Protein AF-A0A529ZG93-F1 (afdb_monomer_lite)

Foldseek 3Di:
DVVVVLLVVLQVQLLVQLVVCLVVQLVVQCVVDVDSLVSSLVSSLVSSVVSSVVSLVVSVVVVCVVDPDDDDSPVVVVVSVVVSVVVSVVVVVVSVVD

Radius of gyration: 15.37 Å; chains: 1; bounding box: 33×25×41 Å

Secondary structure (DSSP, 8-state):
-HHHHHHHHHHHHHHHHHHHHHHHHHHHHGGG-S-HHHHHHHHHHHHHHHHHHHHHHHHHHHHHHHS-----SHHHHHHHHHHHHHHHHHHHHHHH--

pLDDT: mean 71.8, std 12.77, range [45.31, 91.62]

Structure (mmCIF, N/CA/C/O backbone):
data_AF-A0A529ZG93-F1
#
_entry.id   AF-A0A529ZG93-F1
#
loop_
_atom_site.group_PDB
_atom_site.id
_atom_site.type_symbol
_atom_site.label_atom_id
_atom_site.label_alt_id
_atom_site.label_comp_id
_atom_site.label_asym_id
_atom_site.label_entity_id
_atom_site.label_seq_id
_atom_site.pdbx_PDB_ins_code
_atom_site.Cartn_x
_atom_site.Cartn_y
_atom_site.Cartn_z
_atom_site.occupancy
_atom_site.B_iso_or_equiv
_atom_site.auth_seq_id
_atom_site.auth_comp_id
_atom_site.auth_asym_id
_atom_site.auth_atom_id
_atom_site.pdbx_PDB_model_num
ATOM 1 N N . PHE A 1 1 ? 9.479 -11.034 -18.225 1.00 46.84 1 PHE A N 1
ATOM 2 C CA . PHE A 1 1 ? 10.316 -11.383 -17.064 1.00 46.84 1 PHE A CA 1
ATOM 3 C C . PHE A 1 1 ? 10.618 -10.191 -16.149 1.00 46.84 1 PHE A C 1
ATOM 5 O O . PHE A 1 1 ? 10.018 -10.132 -15.088 1.00 46.84 1 PHE A O 1
ATOM 12 N N . SER A 1 2 ? 11.417 -9.181 -16.537 1.00 52.88 2 SER A N 1
ATOM 13 C CA . SER A 1 2 ? 11.790 -8.068 -15.624 1.00 52.88 2 SER A CA 1
ATOM 14 C C . SER A 1 2 ? 10.601 -7.296 -15.028 1.00 52.88 2 SER A C 1
ATOM 16 O O . SER A 1 2 ? 10.631 -6.900 -13.870 1.00 52.88 2 SER A O 1
ATOM 18 N N . ARG A 1 3 ? 9.513 -7.129 -15.792 1.00 55.00 3 ARG A N 1
ATOM 19 C CA . ARG A 1 3 ? 8.303 -6.408 -15.345 1.00 55.00 3 ARG A CA 1
ATOM 20 C C . ARG A 1 3 ? 7.433 -7.199 -14.359 1.00 55.00 3 ARG A C 1
ATOM 22 O O . ARG A 1 3 ? 6.748 -6.601 -13.543 1.00 55.00 3 ARG A O 1
ATOM 29 N N . GLU A 1 4 ? 7.478 -8.524 -14.427 1.00 58.47 4 GLU A N 1
ATOM 30 C CA . GLU A 1 4 ? 6.769 -9.418 -13.501 1.00 58.47 4 GLU A CA 1
ATOM 31 C C . GLU A 1 4 ? 7.454 -9.411 -12.137 1.00 58.47 4 GLU A C 1
ATOM 33 O O . GLU A 1 4 ? 6.806 -9.229 -11.112 1.00 58.47 4 GLU A O 1
ATOM 38 N N . VAL A 1 5 ? 8.788 -9.474 -12.145 1.00 66.31 5 VAL A N 1
ATOM 39 C CA . VAL A 1 5 ? 9.611 -9.357 -10.937 1.00 66.31 5 VAL A CA 1
ATOM 40 C C . VAL A 1 5 ? 9.392 -8.003 -10.252 1.00 66.31 5 VAL A C 1
ATOM 42 O O . VAL A 1 5 ? 9.170 -7.971 -9.046 1.00 66.31 5 VAL A O 1
ATOM 45 N N . LEU A 1 6 ? 9.344 -6.894 -11.004 1.00 67.31 6 LEU A N 1
ATOM 46 C CA . LEU A 1 6 ? 9.007 -5.566 -10.460 1.00 67.31 6 LEU A CA 1
ATOM 47 C C . LEU A 1 6 ? 7.638 -5.542 -9.751 1.00 67.31 6 LEU A C 1
ATOM 49 O O . LEU A 1 6 ? 7.488 -4.938 -8.687 1.00 67.31 6 LEU A O 1
ATOM 53 N N . SER A 1 7 ? 6.633 -6.200 -10.334 1.00 67.12 7 SER A N 1
ATOM 54 C CA . SER A 1 7 ? 5.291 -6.273 -9.746 1.00 67.12 7 SER A CA 1
ATOM 55 C C . SER A 1 7 ? 5.276 -7.087 -8.451 1.00 67.12 7 SER A C 1
ATOM 57 O O . SER A 1 7 ? 4.594 -6.715 -7.503 1.00 67.12 7 SER A O 1
ATOM 59 N N . VAL A 1 8 ? 6.034 -8.181 -8.381 1.00 71.50 8 VAL A N 1
ATOM 60 C CA . VAL A 1 8 ? 6.136 -9.003 -7.165 1.00 71.50 8 VAL A CA 1
ATOM 61 C C . VAL A 1 8 ? 6.901 -8.262 -6.063 1.00 71.50 8 VAL A C 1
ATOM 63 O O . VAL A 1 8 ? 6.492 -8.279 -4.904 1.00 71.50 8 VAL A O 1
ATOM 66 N N . VAL A 1 9 ? 7.974 -7.552 -6.420 1.00 74.38 9 VAL A N 1
ATOM 67 C CA . VAL A 1 9 ? 8.779 -6.763 -5.472 1.00 74.38 9 VAL A CA 1
ATOM 68 C C . VAL A 1 9 ? 7.976 -5.601 -4.888 1.00 74.38 9 VAL A C 1
ATOM 70 O O . VAL A 1 9 ? 8.007 -5.390 -3.677 1.00 74.38 9 VAL A O 1
ATOM 73 N N . SER A 1 10 ? 7.218 -4.876 -5.715 1.00 72.00 10 SER A N 1
ATOM 74 C CA . SER A 1 10 ? 6.356 -3.786 -5.234 1.00 72.00 10 SER A CA 1
ATOM 75 C C . SER A 1 10 ? 5.276 -4.278 -4.268 1.00 72.00 10 SER A C 1
ATOM 77 O O . SER A 1 10 ? 5.010 -3.629 -3.257 1.00 72.00 10 SER A O 1
ATOM 79 N N . TRP A 1 11 ? 4.732 -5.468 -4.516 1.00 73.94 11 TRP A N 1
ATOM 80 C CA . TRP A 1 11 ? 3.812 -6.147 -3.608 1.00 73.94 11 TRP A CA 1
ATOM 81 C C . TRP A 1 11 ? 4.435 -6.524 -2.271 1.00 73.94 11 TRP A C 1
ATOM 83 O O . TRP A 1 11 ? 3.857 -6.238 -1.223 1.00 73.94 11 TRP A O 1
ATOM 93 N N . ALA A 1 12 ? 5.615 -7.145 -2.295 1.00 76.94 12 ALA A N 1
ATOM 94 C CA . ALA A 1 12 ? 6.330 -7.514 -1.079 1.00 76.94 12 AL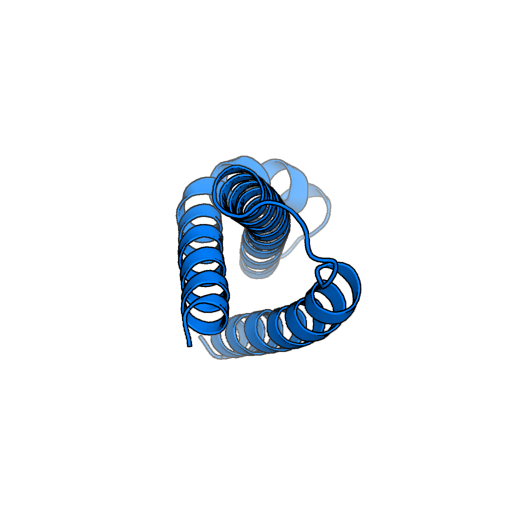A A CA 1
ATOM 95 C C . ALA A 1 12 ? 6.674 -6.274 -0.237 1.00 76.94 12 ALA A C 1
ATOM 97 O O . ALA A 1 12 ? 6.472 -6.272 0.977 1.00 76.94 12 ALA A O 1
ATOM 98 N N . ALA A 1 13 ? 7.116 -5.191 -0.884 1.00 80.44 13 ALA A N 1
ATOM 99 C CA . ALA A 1 13 ? 7.403 -3.922 -0.223 1.00 80.44 13 ALA A CA 1
ATOM 100 C C . ALA A 1 13 ? 6.146 -3.289 0.399 1.00 80.44 13 ALA A C 1
ATOM 102 O O . ALA A 1 13 ? 6.188 -2.828 1.540 1.00 80.44 13 ALA A O 1
ATOM 103 N N . ALA A 1 14 ? 5.014 -3.309 -0.309 1.00 77.75 14 ALA A N 1
ATOM 104 C CA . ALA A 1 14 ? 3.748 -2.795 0.206 1.00 77.75 14 ALA A CA 1
ATOM 105 C C . ALA A 1 14 ? 3.203 -3.623 1.377 1.00 77.75 14 ALA A C 1
ATOM 107 O O . ALA A 1 14 ? 2.718 -3.058 2.354 1.00 77.75 14 ALA A O 1
ATOM 108 N N . ALA A 1 15 ? 3.318 -4.953 1.315 1.00 76.62 15 ALA A N 1
ATOM 109 C CA . ALA A 1 15 ? 2.929 -5.843 2.406 1.00 76.62 15 ALA A CA 1
ATOM 110 C C . ALA A 1 15 ? 3.794 -5.620 3.656 1.00 76.62 15 ALA A C 1
ATOM 112 O O . ALA A 1 15 ? 3.267 -5.535 4.764 1.00 76.62 15 ALA A O 1
ATOM 113 N N . ALA A 1 16 ? 5.108 -5.448 3.481 1.00 78.38 16 ALA A N 1
ATOM 114 C CA . ALA A 1 16 ? 6.002 -5.080 4.575 1.00 78.38 16 ALA A CA 1
ATOM 115 C C . ALA A 1 16 ? 5.603 -3.727 5.183 1.00 78.38 16 ALA A C 1
ATOM 117 O O . ALA A 1 16 ? 5.463 -3.614 6.399 1.00 78.38 16 ALA A O 1
ATOM 118 N N . ALA A 1 17 ? 5.339 -2.717 4.350 1.00 81.62 17 ALA A N 1
ATOM 119 C CA . ALA A 1 17 ? 4.872 -1.419 4.824 1.00 81.62 17 ALA A CA 1
ATOM 120 C C . ALA A 1 17 ? 3.547 -1.535 5.599 1.00 81.62 17 ALA A C 1
ATOM 122 O O . ALA A 1 17 ? 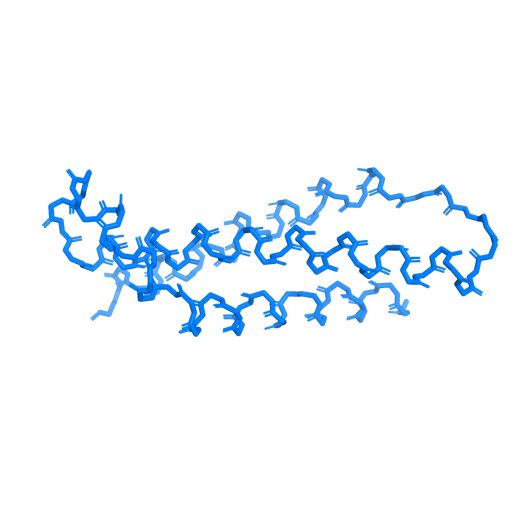3.433 -0.983 6.688 1.00 81.62 17 ALA A O 1
ATOM 123 N N . ALA A 1 18 ? 2.580 -2.312 5.111 1.00 78.94 18 ALA A N 1
ATOM 124 C CA . ALA A 1 18 ? 1.335 -2.591 5.827 1.00 78.94 18 ALA A CA 1
ATOM 125 C C . ALA A 1 18 ? 1.591 -3.182 7.219 1.00 78.94 18 ALA A C 1
ATOM 127 O O . ALA A 1 18 ? 1.051 -2.693 8.211 1.00 78.94 18 ALA A O 1
ATOM 128 N N . PHE A 1 19 ? 2.472 -4.178 7.308 1.00 78.19 19 PHE A N 1
ATOM 129 C CA . PHE A 1 19 ? 2.821 -4.829 8.567 1.00 78.19 19 PHE A CA 1
ATOM 130 C C . PHE A 1 19 ? 3.512 -3.887 9.568 1.00 78.19 19 PHE A C 1
ATOM 132 O O . PHE A 1 19 ? 3.262 -3.978 10.769 1.00 78.19 19 PHE A O 1
ATOM 139 N N . PHE A 1 20 ? 4.346 -2.956 9.099 1.00 81.69 20 PHE A N 1
ATOM 140 C CA . PHE A 1 20 ? 5.045 -2.012 9.978 1.00 81.69 20 PHE A CA 1
ATOM 141 C C . PHE A 1 20 ? 4.217 -0.770 10.336 1.00 81.69 20 PHE A C 1
ATOM 143 O O . PHE A 1 20 ? 4.322 -0.273 11.457 1.00 81.69 20 PHE A O 1
ATOM 150 N N . PHE A 1 21 ? 3.381 -0.273 9.422 1.00 84.81 21 PHE A N 1
ATOM 151 C CA . PHE A 1 21 ? 2.709 1.023 9.557 1.00 84.81 21 PHE A CA 1
ATOM 152 C C . PHE A 1 21 ? 1.204 0.936 9.869 1.00 84.81 21 PHE A C 1
ATOM 154 O O . PHE A 1 21 ? 0.571 1.981 10.015 1.00 84.81 21 PHE A O 1
ATOM 161 N N . TYR A 1 22 ? 0.610 -0.255 10.054 1.00 82.44 22 TYR A N 1
ATOM 162 C CA . TYR A 1 22 ? -0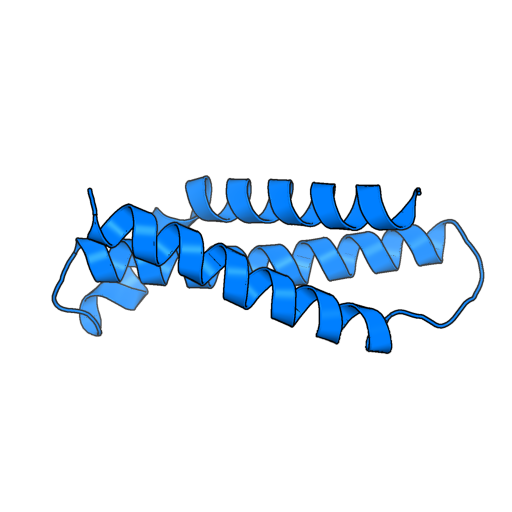.810 -0.349 10.448 1.00 82.44 22 TYR A CA 1
ATOM 163 C C . TYR A 1 22 ? -1.098 0.273 11.824 1.00 82.44 22 TYR A C 1
ATOM 165 O O . TYR A 1 22 ? -2.155 0.871 12.009 1.00 82.44 22 TYR A O 1
ATOM 173 N N . LYS A 1 23 ? -0.172 0.165 12.791 1.00 84.62 23 LYS A N 1
ATOM 174 C CA . LYS A 1 23 ? -0.379 0.659 14.167 1.00 84.62 23 LYS A CA 1
ATOM 175 C C . LYS A 1 23 ?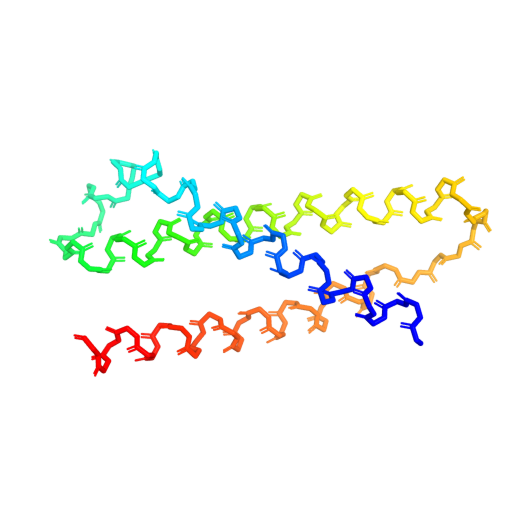 -0.594 2.178 14.232 1.00 84.62 23 LYS A C 1
ATOM 177 O O . LYS A 1 23 ? -1.532 2.585 14.906 1.00 84.62 23 LYS A O 1
ATOM 182 N N . PRO A 1 24 ? 0.199 3.016 13.535 1.00 90.62 24 PRO A N 1
ATOM 183 C CA . PRO A 1 24 ? -0.091 4.445 13.405 1.00 90.62 24 PRO A CA 1
ATOM 184 C C . PRO A 1 24 ? -1.442 4.779 12.764 1.00 90.62 24 PRO A C 1
ATOM 186 O O . PRO A 1 24 ? -1.990 5.836 13.053 1.00 90.62 24 PRO A O 1
ATOM 189 N N . VAL A 1 25 ? -1.967 3.916 11.886 1.00 87.69 25 VAL A N 1
ATOM 190 C CA . VAL A 1 25 ? -3.245 4.145 11.186 1.00 87.69 25 VAL A CA 1
ATOM 191 C C . VAL A 1 25 ? -4.448 3.693 12.022 1.00 87.69 25 VAL A C 1
ATOM 193 O O . VAL A 1 25 ? -5.524 4.275 11.908 1.00 87.69 25 VAL A O 1
ATOM 196 N N . LEU A 1 26 ? -4.250 2.736 12.930 1.00 88.38 26 LEU A N 1
ATOM 197 C CA . LEU A 1 26 ? -5.291 2.166 13.787 1.00 88.38 26 LEU A CA 1
ATOM 198 C C . LEU A 1 26 ? -6.154 3.193 14.549 1.00 88.38 26 LEU A C 1
ATOM 200 O O . LEU A 1 26 ? -7.377 3.062 14.487 1.00 88.38 26 LEU A O 1
ATOM 204 N N . PRO A 1 27 ? -5.599 4.246 15.187 1.00 91.62 27 PRO A N 1
ATOM 205 C CA . PRO A 1 27 ? -6.392 5.240 15.917 1.00 91.62 27 PRO A CA 1
ATOM 206 C C . PRO A 1 27 ? -7.308 6.075 15.019 1.00 91.62 27 PRO A C 1
ATOM 208 O O . PRO A 1 27 ? -8.279 6.649 15.498 1.00 91.62 27 PRO A O 1
ATOM 211 N N . TYR A 1 28 ? -7.009 6.157 13.720 1.00 90.19 28 TYR A N 1
ATOM 212 C CA . TYR A 1 28 ? -7.850 6.859 12.752 1.00 90.19 28 TYR A CA 1
ATOM 213 C C . TYR A 1 28 ? -9.003 5.988 12.250 1.00 90.19 28 TYR A C 1
ATOM 215 O O . TYR A 1 28 ? -9.975 6.517 11.722 1.00 90.19 28 TYR A O 1
ATOM 223 N N . VAL A 1 29 ? -8.903 4.665 12.407 1.00 87.69 29 VAL A N 1
ATOM 224 C CA . VAL A 1 29 ? -9.895 3.692 11.926 1.00 87.69 29 VAL A CA 1
ATOM 225 C C . VAL A 1 29 ? -10.792 3.189 13.056 1.00 87.69 29 VAL A C 1
ATOM 227 O O . VAL A 1 29 ? -11.987 3.018 12.835 1.00 87.69 29 VAL A O 1
ATOM 230 N N . GLN A 1 30 ? -10.251 3.009 14.266 1.00 88.56 30 GLN A N 1
ATOM 231 C CA . GLN A 1 30 ? -11.006 2.591 15.456 1.00 88.56 30 GLN A CA 1
ATOM 232 C C . GLN A 1 30 ? -12.292 3.399 15.719 1.00 88.56 30 GLN A C 1
ATOM 234 O O . GLN A 1 30 ? -13.290 2.780 16.068 1.00 88.56 30 GLN A O 1
ATOM 239 N N . PRO A 1 31 ? -12.348 4.729 15.502 1.00 91.44 31 PRO A N 1
ATOM 240 C CA . PRO A 1 31 ? -13.583 5.493 15.702 1.00 91.44 31 PRO A CA 1
ATOM 241 C C . PRO A 1 31 ? -14.729 5.118 14.751 1.00 91.44 31 PRO A C 1
ATOM 243 O O . PRO A 1 31 ? -15.873 5.477 15.010 1.00 91.44 31 PRO A O 1
ATOM 246 N N . TYR A 1 32 ? -14.429 4.439 13.640 1.00 89.75 32 TYR A N 1
ATOM 247 C CA . TYR A 1 32 ? -15.404 4.050 12.618 1.00 89.75 32 TYR A CA 1
ATOM 248 C C . TYR A 1 32 ? -15.716 2.548 12.627 1.00 89.75 32 TYR A C 1
ATOM 250 O O . TYR A 1 32 ? -16.616 2.113 11.908 1.00 89.75 32 TYR A O 1
ATOM 258 N N . ILE A 1 33 ? -14.957 1.745 13.382 1.00 89.00 33 ILE A N 1
ATOM 259 C CA . ILE A 1 33 ? -15.067 0.284 13.408 1.00 89.00 33 ILE A CA 1
ATOM 260 C C . ILE A 1 33 ? -14.967 -0.204 14.856 1.00 89.00 33 ILE A C 1
ATOM 262 O O . ILE A 1 33 ? -13.879 -0.241 15.423 1.00 89.00 33 ILE A O 1
ATOM 266 N N . ASP A 1 34 ? -16.090 -0.670 15.408 1.00 86.56 34 ASP A N 1
ATOM 267 C CA . ASP A 1 34 ? -16.185 -1.131 16.804 1.00 86.56 34 ASP A CA 1
ATOM 268 C C . ASP A 1 34 ? -15.385 -2.412 17.097 1.00 86.56 34 ASP A C 1
ATOM 270 O O . ASP A 1 34 ? -15.061 -2.712 18.244 1.00 86.56 34 ASP A O 1
ATOM 274 N N . ASN A 1 35 ? -15.085 -3.212 16.071 1.00 85.75 35 ASN A N 1
ATOM 275 C CA . ASN A 1 35 ? -14.358 -4.467 16.232 1.00 85.75 35 ASN A CA 1
ATOM 276 C C . ASN A 1 35 ? -12.857 -4.262 16.005 1.00 85.75 35 ASN A C 1
ATOM 278 O O . ASN A 1 35 ? -12.428 -4.032 14.874 1.00 85.75 35 ASN A O 1
ATOM 282 N N . ASP A 1 36 ? -12.055 -4.461 17.052 1.00 85.00 36 ASP A N 1
ATOM 283 C CA . ASP A 1 36 ? -10.598 -4.291 17.014 1.00 85.00 36 ASP A CA 1
ATOM 284 C C . ASP A 1 36 ? -9.898 -5.125 15.932 1.00 85.00 36 ASP A C 1
ATOM 286 O O . ASP A 1 36 ? -8.980 -4.636 15.267 1.00 85.00 36 ASP A O 1
ATOM 290 N N . LYS A 1 37 ? -10.339 -6.370 15.692 1.00 83.12 37 LYS A N 1
ATOM 291 C CA . LYS A 1 37 ? -9.766 -7.210 14.626 1.00 83.12 37 LYS A CA 1
ATOM 292 C C . LYS A 1 37 ? -10.048 -6.606 13.248 1.00 83.12 37 LYS A C 1
ATOM 294 O O . LYS A 1 37 ? -9.162 -6.572 12.393 1.00 83.12 37 LYS A O 1
ATOM 299 N N . ILE A 1 38 ? -11.268 -6.108 13.039 1.00 82.69 38 ILE A N 1
ATOM 300 C CA . ILE A 1 38 ? -11.679 -5.492 11.771 1.00 82.69 38 ILE A CA 1
ATOM 301 C C . ILE A 1 38 ? -10.981 -4.138 11.590 1.00 82.69 38 ILE A C 1
ATOM 303 O O . ILE A 1 38 ? -10.490 -3.854 10.499 1.00 82.69 38 ILE A O 1
ATOM 307 N N . ALA A 1 39 ? -10.852 -3.335 12.649 1.00 86.75 39 ALA A N 1
ATOM 308 C CA . ALA A 1 39 ? -10.143 -2.059 12.627 1.00 86.75 39 ALA A CA 1
ATOM 309 C C . ALA A 1 39 ? -8.658 -2.248 12.282 1.00 86.75 39 ALA A C 1
ATOM 311 O O . ALA A 1 39 ? -8.104 -1.505 11.467 1.00 86.75 39 ALA A O 1
ATOM 312 N N . MET A 1 40 ? -8.025 -3.289 12.832 1.00 85.38 40 MET A N 1
ATOM 313 C CA . MET A 1 40 ? -6.654 -3.672 12.499 1.00 85.38 40 MET A CA 1
ATOM 314 C C . MET A 1 40 ? -6.513 -4.079 11.031 1.00 85.38 40 MET A C 1
ATOM 316 O O . MET A 1 40 ? -5.624 -3.573 10.342 1.00 85.38 40 MET A O 1
ATOM 320 N N . ALA A 1 41 ? -7.400 -4.943 10.533 1.00 80.31 41 ALA A N 1
ATOM 321 C CA . ALA A 1 41 ? -7.386 -5.378 9.139 1.00 80.31 41 ALA A CA 1
ATOM 322 C C . ALA A 1 41 ? -7.612 -4.207 8.168 1.00 80.31 41 ALA A C 1
ATOM 324 O O . ALA A 1 41 ? -6.881 -4.063 7.188 1.00 80.31 41 ALA A O 1
ATOM 325 N N . ALA A 1 42 ? -8.572 -3.331 8.468 1.00 83.81 42 ALA A N 1
ATOM 326 C CA . ALA A 1 42 ? -8.851 -2.136 7.681 1.00 83.81 42 ALA A CA 1
ATOM 327 C C . ALA A 1 42 ? -7.654 -1.173 7.669 1.00 83.81 42 ALA A C 1
ATOM 329 O O . ALA A 1 42 ? -7.261 -0.693 6.607 1.00 83.81 42 ALA A O 1
ATOM 330 N N . SER A 1 43 ? -7.010 -0.957 8.818 1.00 86.12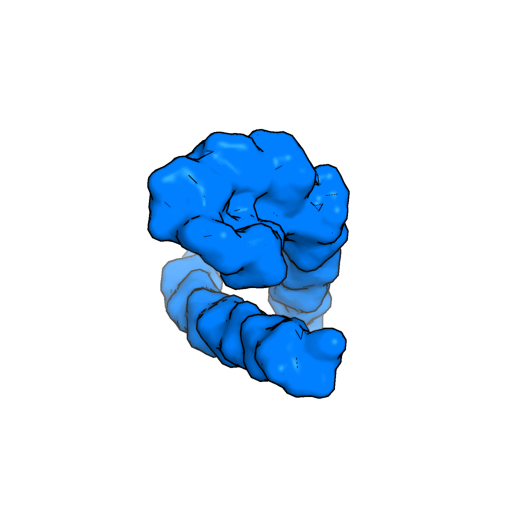 43 SER A N 1
ATOM 331 C CA . SER A 1 43 ? -5.811 -0.116 8.922 1.00 86.12 43 SER A CA 1
ATOM 332 C C . SER A 1 43 ? -4.648 -0.671 8.106 1.00 86.12 43 SER A C 1
ATOM 334 O O . SER A 1 43 ? -4.018 0.062 7.345 1.00 86.12 43 SER A O 1
ATOM 336 N N . ALA A 1 44 ? -4.390 -1.978 8.206 1.00 82.00 44 ALA A N 1
ATOM 337 C CA . ALA A 1 44 ? -3.374 -2.646 7.400 1.00 82.00 44 ALA A CA 1
ATOM 338 C C . ALA A 1 44 ? -3.694 -2.557 5.899 1.00 82.00 44 ALA A C 1
ATOM 340 O O . ALA A 1 44 ? -2.800 -2.285 5.102 1.00 82.00 44 ALA A O 1
ATOM 341 N N . GLY A 1 45 ? -4.964 -2.714 5.512 1.00 82.19 45 GLY A N 1
ATOM 342 C CA . GLY A 1 45 ? -5.423 -2.570 4.130 1.00 82.19 45 GLY A CA 1
ATOM 343 C C . GLY A 1 45 ? -5.222 -1.160 3.569 1.00 82.19 45 GLY A C 1
ATOM 344 O O . GLY A 1 45 ? -4.725 -1.011 2.453 1.00 82.19 45 GLY A O 1
ATOM 345 N N . ILE A 1 46 ? -5.535 -0.121 4.349 1.00 85.88 46 ILE A N 1
ATOM 346 C CA . ILE A 1 46 ? -5.308 1.282 3.965 1.00 85.88 46 ILE A CA 1
ATOM 347 C C . ILE A 1 46 ? -3.818 1.529 3.718 1.00 85.88 46 ILE A C 1
ATOM 349 O O . ILE A 1 46 ? -3.437 2.042 2.665 1.00 85.88 46 ILE A O 1
ATOM 353 N N . VAL A 1 47 ? -2.963 1.120 4.659 1.00 87.06 47 VAL A N 1
ATOM 354 C CA . VAL A 1 47 ? -1.508 1.277 4.531 1.00 87.06 47 VAL A CA 1
ATOM 355 C C . VAL A 1 47 ? -0.976 0.501 3.335 1.00 87.06 47 VAL A C 1
ATOM 357 O O . VAL A 1 47 ? -0.177 1.042 2.573 1.00 87.06 47 VAL A O 1
ATOM 360 N N . PHE A 1 48 ? -1.428 -0.742 3.151 1.00 84.19 48 PHE A N 1
ATOM 361 C CA . PHE A 1 48 ? -1.051 -1.574 2.018 1.00 84.19 48 PHE A CA 1
ATOM 362 C C . PHE A 1 48 ? -1.333 -0.854 0.704 1.00 84.19 48 PHE A C 1
ATOM 364 O O . PHE A 1 48 ? -0.419 -0.694 -0.095 1.00 84.19 48 PHE A O 1
ATOM 371 N N . LEU A 1 49 ? -2.556 -0.356 0.500 1.00 81.94 49 LEU A N 1
ATOM 372 C CA . LEU A 1 49 ? -2.937 0.335 -0.732 1.00 81.94 49 LEU A CA 1
ATOM 373 C C . LEU A 1 49 ? -2.097 1.591 -0.978 1.00 81.94 49 LEU A C 1
ATOM 375 O O . LEU A 1 49 ? -1.605 1.788 -2.088 1.00 81.94 49 LEU A O 1
ATOM 379 N N . ILE A 1 50 ? -1.886 2.417 0.048 1.00 85.88 50 ILE A N 1
ATOM 380 C CA . ILE A 1 50 ? -1.074 3.635 -0.075 1.00 85.88 50 ILE A CA 1
ATOM 381 C C . ILE A 1 50 ? 0.372 3.278 -0.431 1.00 85.88 50 ILE A C 1
ATOM 383 O O . ILE A 1 50 ? 0.922 3.814 -1.394 1.00 85.88 50 ILE A O 1
ATOM 387 N N . ALA A 1 51 ? 0.984 2.348 0.304 1.00 84.69 51 ALA A N 1
ATOM 388 C CA . ALA A 1 51 ? 2.353 1.912 0.057 1.00 84.69 51 ALA A CA 1
ATOM 389 C C . ALA A 1 51 ? 2.502 1.282 -1.330 1.00 84.69 51 ALA A C 1
ATOM 391 O O . ALA A 1 51 ? 3.468 1.551 -2.038 1.00 84.69 51 ALA A O 1
ATOM 392 N N . LEU A 1 52 ? 1.516 0.494 -1.747 1.00 81.00 52 LEU A N 1
ATOM 393 C CA . LEU A 1 52 ? 1.467 -0.152 -3.046 1.00 81.00 52 LEU A CA 1
ATOM 394 C C . LEU A 1 52 ? 1.436 0.876 -4.181 1.00 81.00 52 LEU A C 1
ATOM 396 O O . LEU A 1 52 ? 2.197 0.746 -5.141 1.00 81.00 52 LEU A O 1
ATOM 400 N N . ILE A 1 53 ? 0.616 1.922 -4.054 1.00 79.31 53 ILE A N 1
ATOM 401 C CA . ILE A 1 53 ? 0.576 3.037 -5.006 1.00 79.31 53 ILE A CA 1
ATOM 402 C C . ILE A 1 53 ? 1.931 3.750 -5.034 1.00 79.31 53 ILE A C 1
ATOM 404 O O . ILE A 1 53 ? 2.511 3.904 -6.107 1.00 79.31 53 ILE A O 1
ATOM 408 N N . VAL A 1 54 ? 2.468 4.137 -3.873 1.00 82.62 54 VAL A N 1
ATOM 409 C CA . VAL A 1 54 ? 3.745 4.862 -3.768 1.00 82.62 54 VAL A CA 1
ATOM 410 C C . VAL A 1 54 ? 4.886 4.064 -4.392 1.00 82.62 54 VAL A C 1
ATOM 412 O O . VAL A 1 54 ? 5.598 4.579 -5.253 1.00 82.62 54 VAL A O 1
ATOM 415 N N . VAL A 1 55 ? 5.039 2.795 -4.013 1.00 79.81 55 VAL A N 1
ATOM 416 C CA . VAL A 1 55 ? 6.092 1.927 -4.542 1.00 79.81 55 VAL A CA 1
ATOM 417 C C . VAL A 1 55 ? 5.895 1.717 -6.036 1.00 79.81 55 VAL A C 1
ATOM 419 O O . VAL A 1 55 ? 6.859 1.847 -6.784 1.00 79.81 55 VAL A O 1
ATOM 422 N N . SER A 1 56 ? 4.671 1.480 -6.510 1.00 74.06 56 SER A N 1
ATOM 423 C CA . SER A 1 56 ? 4.403 1.341 -7.948 1.00 74.06 56 SER A CA 1
ATOM 424 C C . SER A 1 56 ? 4.812 2.592 -8.722 1.00 74.06 56 SER A C 1
ATOM 426 O O . SER A 1 56 ? 5.508 2.485 -9.729 1.00 74.06 56 SER A O 1
ATOM 428 N N . VAL A 1 57 ? 4.451 3.781 -8.232 1.00 75.69 57 VAL A N 1
ATOM 429 C CA . VAL A 1 57 ? 4.831 5.061 -8.846 1.00 75.69 57 VAL A CA 1
ATOM 430 C C . VAL A 1 57 ? 6.347 5.230 -8.867 1.00 75.69 57 VAL A C 1
ATOM 432 O O . VAL A 1 57 ? 6.903 5.548 -9.914 1.00 75.69 57 VAL A O 1
ATOM 435 N N . ILE A 1 58 ? 7.031 4.975 -7.750 1.00 76.44 58 ILE A N 1
ATOM 436 C CA . ILE A 1 58 ? 8.497 5.054 -7.676 1.00 76.44 58 ILE A CA 1
ATOM 437 C C . ILE A 1 58 ? 9.129 4.089 -8.676 1.00 76.44 58 ILE A C 1
ATOM 439 O O . ILE A 1 58 ? 10.025 4.475 -9.421 1.00 76.44 58 ILE A O 1
ATOM 443 N N . THR A 1 59 ? 8.639 2.854 -8.731 1.00 71.25 59 THR A N 1
ATOM 444 C CA . THR A 1 59 ? 9.203 1.813 -9.591 1.00 71.25 59 THR A CA 1
ATOM 445 C C . THR A 1 59 ? 8.998 2.148 -11.072 1.00 71.25 59 THR A C 1
ATOM 447 O O . THR A 1 59 ? 9.902 1.932 -11.876 1.00 71.25 59 THR A O 1
ATOM 450 N N . MET A 1 60 ? 7.851 2.735 -11.432 1.00 67.12 60 MET A N 1
ATOM 451 C CA . MET A 1 60 ? 7.602 3.254 -12.781 1.00 67.12 60 MET A CA 1
ATOM 452 C C . MET A 1 60 ? 8.552 4.404 -13.120 1.00 67.12 60 MET A C 1
ATOM 454 O O . MET A 1 60 ? 9.236 4.334 -14.135 1.00 67.12 60 MET A O 1
ATOM 458 N N . LYS A 1 61 ? 8.686 5.403 -12.238 1.00 68.06 61 LYS A N 1
ATOM 459 C CA . LYS A 1 61 ? 9.596 6.538 -12.466 1.00 68.06 61 LYS A CA 1
ATOM 460 C C . LYS A 1 61 ? 11.056 6.105 -12.585 1.00 68.06 61 LYS A C 1
ATOM 462 O O . LYS A 1 61 ? 11.789 6.677 -13.383 1.00 68.06 61 LYS A O 1
ATOM 467 N N . LEU A 1 62 ? 11.475 5.105 -11.809 1.00 67.00 62 LEU A N 1
ATOM 468 C CA . LEU A 1 62 ? 12.826 4.553 -11.870 1.00 67.00 62 LEU A CA 1
ATOM 469 C C . LEU A 1 62 ? 13.059 3.797 -13.185 1.00 67.00 62 LEU A C 1
ATOM 471 O O . LEU A 1 62 ? 14.119 3.929 -13.788 1.00 67.00 62 LEU A O 1
ATOM 475 N N . ALA A 1 63 ? 12.061 3.044 -13.656 1.00 63.62 63 ALA A N 1
ATOM 476 C CA . ALA A 1 63 ? 12.121 2.363 -14.945 1.00 63.62 63 ALA A CA 1
ATOM 477 C C . ALA A 1 63 ? 12.171 3.355 -16.121 1.00 63.62 63 ALA A C 1
ATOM 479 O O . ALA A 1 63 ? 12.947 3.133 -17.046 1.00 63.62 63 ALA A O 1
ATOM 480 N N . ASP A 1 64 ? 11.411 4.451 -16.050 1.00 62.94 64 ASP A N 1
ATOM 481 C CA . ASP A 1 64 ? 11.408 5.519 -17.060 1.00 62.94 64 ASP A CA 1
ATOM 482 C C . ASP A 1 64 ? 12.723 6.322 -17.061 1.00 62.94 64 ASP A C 1
ATOM 484 O O . ASP A 1 64 ? 13.189 6.746 -18.112 1.00 62.94 64 ASP A O 1
ATOM 488 N N . TRP A 1 65 ? 13.362 6.500 -15.898 1.00 64.50 65 TRP A N 1
ATOM 489 C CA . TRP A 1 65 ? 14.695 7.116 -15.795 1.00 64.50 65 TRP A CA 1
ATOM 490 C C . TRP A 1 65 ? 15.806 6.256 -16.403 1.00 64.50 65 TRP A C 1
ATOM 492 O O . TRP A 1 65 ? 16.805 6.786 -16.881 1.00 64.50 65 TRP A O 1
ATOM 502 N N . ILE A 1 66 ? 15.653 4.932 -16.354 1.00 62.69 66 ILE A N 1
ATOM 503 C CA . ILE A 1 66 ? 16.654 3.982 -16.851 1.00 62.69 66 ILE A CA 1
ATOM 504 C C . ILE A 1 66 ? 16.434 3.666 -18.339 1.00 62.69 66 ILE A C 1
ATOM 506 O O . ILE A 1 66 ? 17.393 3.345 -19.040 1.00 62.69 66 ILE A O 1
ATOM 510 N N . ILE A 1 67 ? 15.194 3.733 -18.834 1.00 53.19 67 ILE A N 1
ATOM 511 C CA . ILE A 1 67 ? 14.833 3.334 -20.197 1.00 53.19 67 ILE A CA 1
ATOM 512 C C . ILE A 1 67 ? 13.979 4.434 -20.824 1.00 53.19 67 ILE A C 1
ATOM 514 O O . ILE A 1 67 ? 12.789 4.552 -20.543 1.00 53.19 67 ILE A O 1
ATOM 518 N N . ASP A 1 68 ? 14.602 5.211 -21.706 1.00 53.91 68 ASP A N 1
ATOM 519 C CA . ASP A 1 68 ? 13.943 6.251 -22.487 1.00 53.91 68 ASP A CA 1
ATOM 520 C C . ASP A 1 68 ? 12.737 5.669 -23.257 1.00 53.91 68 ASP A C 1
ATOM 522 O O . ASP A 1 68 ? 12.879 4.732 -24.044 1.00 53.91 68 ASP A O 1
ATOM 526 N N . SER A 1 69 ? 11.547 6.216 -22.983 1.00 52.91 69 SER A N 1
ATOM 527 C CA . SER A 1 69 ? 10.259 5.992 -23.656 1.00 52.91 69 SER A CA 1
ATOM 528 C C . SER A 1 69 ? 9.788 4.536 -23.856 1.00 52.91 69 SER A C 1
ATOM 530 O O . SER A 1 69 ? 10.279 3.807 -24.717 1.00 52.91 69 SER A O 1
ATOM 532 N N . ARG A 1 70 ? 8.699 4.145 -23.170 1.00 51.22 70 ARG A N 1
ATOM 533 C CA . ARG A 1 70 ? 7.508 3.514 -23.799 1.00 51.22 70 ARG A CA 1
ATOM 534 C C . ARG A 1 70 ? 6.421 3.168 -22.775 1.00 51.22 70 ARG A C 1
ATOM 536 O O . ARG A 1 70 ? 6.451 2.130 -22.113 1.00 51.22 70 ARG A O 1
ATOM 543 N N . ILE A 1 71 ? 5.427 4.055 -22.728 1.00 50.56 71 ILE A N 1
ATOM 544 C CA . ILE A 1 71 ? 3.988 3.783 -22.900 1.00 50.56 71 ILE A CA 1
ATOM 545 C C . ILE A 1 71 ? 3.602 2.321 -22.612 1.00 50.56 71 ILE A C 1
ATOM 547 O O . ILE A 1 71 ? 3.714 1.439 -23.460 1.00 50.56 71 ILE A O 1
ATOM 551 N N . GLY A 1 72 ? 3.128 2.072 -21.396 1.00 51.72 72 GLY A N 1
ATOM 552 C CA . GLY A 1 72 ? 2.546 0.783 -21.009 1.00 51.72 72 GLY A CA 1
ATOM 553 C C . GLY A 1 72 ? 2.173 0.690 -19.530 1.00 51.72 72 GLY A C 1
ATOM 554 O O . GLY A 1 72 ? 2.181 -0.410 -18.974 1.00 51.72 72 GLY A O 1
ATOM 555 N N . ALA A 1 73 ? 1.935 1.838 -18.883 1.00 53.38 73 ALA A N 1
ATOM 556 C CA . ALA A 1 73 ? 1.668 1.945 -17.450 1.00 53.38 73 ALA A CA 1
ATOM 557 C C . ALA A 1 73 ? 0.168 1.839 -17.116 1.00 53.38 73 ALA A C 1
ATOM 559 O O . ALA A 1 73 ? -0.183 1.229 -16.112 1.00 53.38 73 ALA A O 1
ATOM 560 N N . LEU A 1 74 ? -0.716 2.360 -17.979 1.00 45.31 74 LEU A N 1
ATOM 561 C CA . LEU A 1 74 ? -2.150 2.479 -17.679 1.00 45.31 74 LEU A CA 1
ATOM 562 C C . LEU A 1 74 ? -2.932 1.157 -17.824 1.00 45.31 74 LEU A C 1
ATOM 564 O O . LEU A 1 74 ? -3.777 0.860 -16.990 1.00 45.31 74 LEU A O 1
ATOM 568 N N . ASP A 1 75 ? -2.600 0.309 -18.805 1.00 53.84 75 ASP A N 1
ATOM 569 C CA . ASP A 1 75 ? -3.204 -1.037 -18.928 1.00 53.84 75 ASP A CA 1
ATOM 570 C C . ASP A 1 75 ? -2.753 -1.991 -17.801 1.00 53.84 75 ASP A C 1
ATOM 572 O O . ASP A 1 75 ? -3.417 -2.975 -17.474 1.00 53.84 75 ASP A O 1
ATOM 576 N N . ARG A 1 76 ? -1.611 -1.696 -17.161 1.00 53.50 76 ARG A N 1
ATOM 577 C CA . ARG A 1 76 ? -1.015 -2.523 -16.100 1.00 53.50 76 ARG A CA 1
ATOM 578 C C . ARG A 1 76 ? -1.547 -2.218 -14.703 1.00 53.50 76 ARG A C 1
ATOM 580 O O . ARG A 1 76 ? -1.618 -3.135 -13.886 1.00 53.50 76 ARG A O 1
ATOM 587 N N . THR A 1 77 ? -1.934 -0.975 -14.417 1.00 56.75 77 THR A N 1
ATOM 588 C CA . THR A 1 77 ? -2.518 -0.603 -13.116 1.00 56.75 77 THR A CA 1
ATOM 589 C C . THR A 1 77 ? -3.867 -1.281 -12.886 1.00 56.75 77 THR A C 1
ATOM 591 O O . THR A 1 77 ? -4.163 -1.663 -11.757 1.00 56.75 77 THR A O 1
ATOM 594 N N . LEU A 1 78 ? -4.641 -1.524 -13.949 1.00 52.59 78 LEU A N 1
ATOM 595 C CA . LEU A 1 78 ? -5.918 -2.243 -13.894 1.00 52.59 78 LEU A CA 1
ATOM 596 C C . LEU A 1 78 ? -5.753 -3.733 -13.542 1.00 52.59 78 LEU A C 1
ATOM 598 O O . LEU A 1 78 ? -6.432 -4.225 -12.640 1.00 52.59 78 LEU A O 1
ATOM 602 N N . GLY A 1 79 ? -4.812 -4.446 -14.175 1.00 59.47 79 GLY A N 1
ATOM 603 C CA . GLY A 1 79 ? -4.522 -5.853 -13.842 1.00 59.47 79 GLY A CA 1
ATOM 604 C C . GLY A 1 79 ? -3.958 -6.035 -12.425 1.00 59.47 79 GLY A C 1
ATOM 605 O O . GLY A 1 79 ? -4.254 -7.011 -11.736 1.00 59.47 79 GLY A O 1
ATOM 606 N N . PHE A 1 80 ? -3.201 -5.047 -11.952 1.00 59.38 80 PHE A N 1
ATOM 607 C CA . PHE A 1 80 ? -2.663 -4.993 -10.598 1.00 59.38 80 PHE A CA 1
ATOM 608 C C . PHE A 1 80 ? -3.727 -4.728 -9.528 1.00 59.38 80 PHE A C 1
ATOM 610 O O . PHE A 1 80 ? -3.718 -5.382 -8.486 1.00 59.38 80 PHE A O 1
ATOM 617 N N . LEU A 1 81 ? -4.680 -3.830 -9.801 1.00 63.06 81 LEU A N 1
ATOM 618 C CA . LEU A 1 81 ? -5.833 -3.584 -8.931 1.00 63.06 81 LEU A CA 1
ATOM 619 C C . LEU A 1 81 ? -6.660 -4.865 -8.736 1.00 63.06 81 LEU A C 1
ATOM 621 O O . LEU A 1 81 ? -7.122 -5.156 -7.634 1.00 63.06 81 LEU A O 1
ATOM 625 N N . TYR A 1 82 ? -6.774 -5.668 -9.797 1.00 58.12 82 TYR A N 1
ATOM 626 C CA . TYR A 1 82 ? -7.466 -6.954 -9.773 1.00 58.12 82 TYR A CA 1
ATOM 627 C C . TYR A 1 82 ? -6.737 -7.997 -8.907 1.00 58.12 82 TYR A C 1
ATOM 629 O O . TYR A 1 82 ? -7.363 -8.715 -8.124 1.00 58.12 82 TYR A O 1
ATOM 637 N N . GLY A 1 83 ? -5.402 -8.045 -8.982 1.00 63.56 83 GLY A N 1
ATOM 638 C CA . GLY A 1 83 ? -4.575 -8.850 -8.077 1.00 63.56 83 GLY A CA 1
ATOM 639 C C . GLY A 1 83 ? -4.658 -8.380 -6.618 1.00 63.56 83 GLY A C 1
ATOM 640 O O . GLY A 1 83 ? -4.729 -9.209 -5.712 1.00 63.56 83 GLY A O 1
ATOM 641 N N . ALA A 1 84 ? -4.723 -7.063 -6.392 1.00 62.66 84 ALA A N 1
ATOM 642 C CA . ALA A 1 84 ? -4.817 -6.435 -5.067 1.00 62.66 84 ALA A CA 1
ATOM 643 C C . ALA A 1 84 ? -6.120 -6.758 -4.363 1.00 62.66 84 ALA A C 1
ATOM 645 O O . ALA A 1 84 ? -6.098 -7.213 -3.220 1.00 62.66 84 ALA A O 1
ATOM 646 N N . ALA A 1 85 ? -7.235 -6.638 -5.076 1.00 67.06 85 ALA A N 1
ATOM 647 C CA . ALA A 1 85 ? -8.528 -7.071 -4.576 1.00 67.06 85 ALA A CA 1
ATOM 648 C C . ALA A 1 85 ? -8.497 -8.548 -4.150 1.00 67.06 85 ALA A C 1
ATOM 650 O O . ALA A 1 85 ? -8.979 -8.896 -3.074 1.00 67.06 85 ALA A O 1
ATOM 651 N N . ARG A 1 86 ? -7.864 -9.418 -4.946 1.00 64.44 86 ARG A N 1
ATOM 652 C CA . ARG A 1 86 ? -7.801 -10.856 -4.656 1.00 64.44 86 ARG A CA 1
ATOM 653 C C . ARG A 1 86 ? -6.900 -11.186 -3.463 1.00 64.44 86 ARG A C 1
ATOM 655 O O . ARG A 1 86 ? -7.280 -12.013 -2.643 1.00 64.44 86 ARG A O 1
ATOM 662 N N . GLY A 1 87 ? -5.743 -10.535 -3.337 1.00 67.19 87 GLY A N 1
ATOM 663 C CA . GLY A 1 87 ? -4.832 -10.723 -2.203 1.00 67.19 87 GLY A CA 1
ATOM 664 C C . GLY A 1 87 ? -5.410 -10.203 -0.887 1.00 67.19 87 GLY A C 1
ATOM 665 O O . GLY A 1 87 ? -5.350 -10.901 0.123 1.00 67.19 87 GLY A O 1
ATOM 666 N N . ILE A 1 88 ? -6.053 -9.030 -0.911 1.00 68.19 88 ILE A N 1
ATOM 667 C CA . ILE A 1 88 ? -6.779 -8.486 0.246 1.00 68.19 88 ILE A CA 1
ATOM 668 C C . ILE A 1 88 ? -7.903 -9.435 0.656 1.00 68.19 88 ILE A C 1
ATOM 670 O O . ILE A 1 88 ? -8.047 -9.712 1.841 1.00 68.19 88 ILE A O 1
ATOM 674 N N . LEU A 1 89 ? -8.651 -9.988 -0.303 1.00 66.19 89 LEU A N 1
ATOM 675 C CA . LEU A 1 89 ? -9.680 -10.984 -0.014 1.00 66.19 89 LEU A CA 1
ATOM 676 C C . LEU A 1 89 ? -9.099 -12.239 0.643 1.00 66.19 89 LEU A C 1
ATOM 678 O O . LEU A 1 89 ? -9.668 -12.708 1.618 1.00 66.19 89 LEU A O 1
ATOM 682 N N . VAL A 1 90 ? -7.964 -12.762 0.173 1.00 67.31 90 VAL A N 1
ATOM 683 C CA . VAL A 1 90 ? -7.332 -13.948 0.780 1.00 67.31 90 VAL A CA 1
ATOM 684 C C . VAL A 1 90 ? -6.854 -13.663 2.204 1.00 67.31 90 VAL A C 1
ATOM 686 O O . VAL A 1 90 ? -7.072 -14.486 3.087 1.00 67.31 90 VAL A O 1
ATOM 689 N N . VAL A 1 91 ? -6.250 -12.499 2.453 1.00 64.25 91 VAL A N 1
ATOM 690 C CA . VAL A 1 91 ? -5.801 -12.107 3.799 1.00 64.25 91 VAL A CA 1
ATOM 691 C C . VAL A 1 91 ? -6.991 -11.846 4.723 1.00 64.25 91 VAL A C 1
ATOM 693 O O . VAL A 1 91 ? -6.999 -12.327 5.851 1.00 64.25 91 VAL A O 1
ATOM 696 N N . ALA A 1 92 ? -8.020 -11.144 4.248 1.00 64.25 92 ALA A N 1
ATOM 697 C CA . ALA A 1 92 ? -9.245 -10.901 5.005 1.00 64.25 92 ALA A CA 1
ATOM 698 C C . ALA A 1 92 ? -9.950 -12.214 5.361 1.00 64.25 92 ALA A C 1
ATOM 700 O O . ALA A 1 92 ? -10.363 -12.403 6.499 1.00 64.25 92 ALA A O 1
ATOM 701 N N . VAL A 1 93 ? -10.026 -13.147 4.411 1.00 63.00 93 VAL A N 1
ATOM 702 C CA . VAL A 1 93 ? -10.551 -14.494 4.636 1.00 63.00 93 VAL A CA 1
ATOM 703 C C . VAL A 1 93 ? -9.697 -15.230 5.665 1.00 63.00 93 VAL A C 1
ATOM 705 O O . VAL A 1 93 ? -10.234 -15.698 6.660 1.00 63.00 93 VAL A O 1
ATOM 708 N N . ALA A 1 94 ? -8.375 -15.278 5.502 1.00 64.56 94 ALA A N 1
ATOM 709 C CA . ALA A 1 94 ? -7.489 -15.946 6.455 1.00 64.56 94 ALA A CA 1
ATOM 710 C C . ALA A 1 94 ? -7.639 -15.400 7.888 1.00 64.56 94 ALA A C 1
ATOM 712 O O . ALA A 1 94 ? -7.640 -16.181 8.832 1.00 64.56 94 ALA A O 1
ATOM 713 N N . LEU A 1 95 ? -7.832 -14.087 8.045 1.00 60.97 95 LEU A N 1
ATOM 714 C CA . LEU A 1 95 ? -8.066 -13.435 9.338 1.00 60.97 95 LEU A CA 1
ATOM 715 C C . LEU A 1 95 ? -9.468 -13.674 9.918 1.00 60.97 95 LEU A C 1
ATOM 717 O O . LEU A 1 95 ? -9.644 -13.553 11.123 1.00 60.97 95 LEU A O 1
ATOM 721 N N . LEU A 1 96 ? -10.472 -13.987 9.093 1.00 57.81 96 LEU A N 1
ATOM 722 C CA . LEU A 1 96 ? -11.801 -14.388 9.574 1.00 57.81 96 LEU A CA 1
ATOM 723 C C . LEU A 1 96 ? -11.815 -15.831 10.094 1.00 57.81 96 LEU A C 1
ATOM 725 O O . LEU A 1 96 ? -12.657 -16.172 10.921 1.00 57.81 96 LEU A O 1
ATOM 729 N N . PHE A 1 97 ? -10.893 -16.667 9.613 1.00 59.94 97 PHE A N 1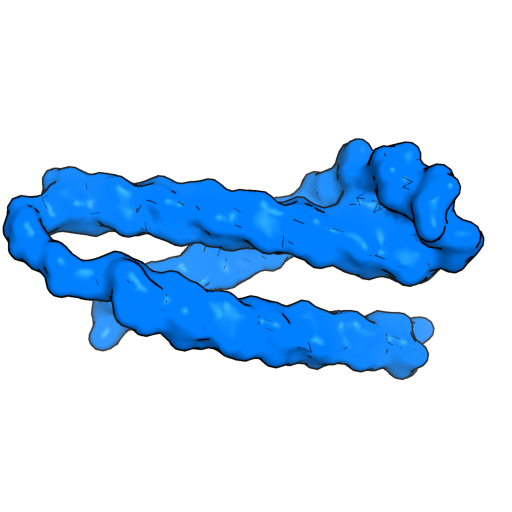
ATOM 730 C CA . PHE A 1 97 ? -10.768 -18.074 9.996 1.00 59.94 97 PHE A CA 1
ATOM 731 C C . PHE A 1 97 ? -9.700 -18.330 11.088 1.00 59.94 97 PHE A C 1
ATOM 733 O O . PHE A 1 97 ? -9.469 -19.492 11.422 1.00 59.94 97 PHE A O 1
ATOM 740 N N . PHE A 1 98 ? -9.090 -17.278 11.662 1.00 47.88 98 PHE A N 1
ATOM 741 C CA . PHE A 1 98 ? -8.099 -17.324 12.759 1.00 47.88 98 PHE A CA 1
ATOM 742 C C . PHE A 1 98 ? -8.425 -16.328 13.898 1.00 47.88 98 PHE A C 1
ATOM 744 O O . PHE A 1 98 ? -8.203 -16.674 15.079 1.00 47.88 98 PHE A O 1
#

Sequence (98 aa):
FSREVLSVVSWAAAAAAAFFFYKPVLPYVQPYIDNDKIAMAASAGIVFLIALIVVSVITMKLADWIIDSRIGALDRTLGFLYGAARGILVVAVALLFF